Protein AF-A0AA39X8B6-F1 (afdb_monomer)

Mean predicted aligned error: 11.87 Å

Organism: NCBI:txid252184

Secondary structure (DSSP, 8-state):
-HHHHHHHHHHHHH-------TTT-EEEE-TTS-EEEE----TTEEEHHHHTSSS--------------------TTTGGGG--PPPHHHHHH---S-------SSS-EEEE-S--STTSEEEETTT-SEEEE---TT-EEEEGGGS----

Radius of gyration: 17.63 Å; Cα contacts (8 Å, |Δi|>4): 187; chains: 1; bounding box: 35×47×51 Å

Nearest PDB structures (foldseek):
  4wh1-assembly1_A  TM=8.317E-01  e=6.665E-01  Bifidobacterium longum subsp. longum JCM 1217
  4h05-assembly1_A  TM=7.038E-01  e=3.755E-01  Streptomyces rimosus

Solvent-accessible surface area (backbone atoms only — not comparable to full-atom values): 9921 Å² total; per-residue (Å²): 110,74,61,33,57,45,44,39,45,49,42,63,71,77,44,88,62,48,49,66,58,55,86,56,46,47,72,54,64,48,100,85,70,47,74,50,75,48,65,75,81,67,83,66,46,42,47,38,48,64,59,68,59,88,62,89,79,86,92,82,86,81,85,84,88,77,89,79,94,69,89,87,80,85,65,87,85,69,59,59,87,71,60,75,56,74,45,69,69,56,55,69,75,43,83,69,94,71,81,82,78,80,84,69,96,62,91,58,58,41,81,42,53,86,59,86,48,47,78,29,29,26,19,28,72,86,77,68,43,83,56,29,50,49,79,49,59,44,33,41,74,38,51,61,87,70,56,84,69,92,126

Foldseek 3Di:
DLQQLLVQVVCVVPHPAAAFDSVQWDWDADPVRDIDIDTDDPPQWDQLVVVPPDDDDDDDDDDDDDDDPDDPPDDQPDWRNLDADAAPVCCVVDVDPDDDRDHDPDPQWDKEQNDDDSRQFIARNPPRDGNHGHDSNNIGIDGPVPHPDPD

pLDDT: mean 72.57, std 20.09, range [31.23, 94.19]

Structure (mmCIF, N/CA/C/O backbone):
data_AF-A0AA39X8B6-F1
#
_entry.id   AF-A0AA39X8B6-F1
#
loop_
_atom_site.group_PDB
_atom_site.id
_atom_site.type_symbol
_atom_site.label_atom_id
_atom_site.label_alt_id
_atom_site.label_comp_id
_atom_site.label_asym_id
_atom_site.label_entity_id
_atom_site.label_seq_id
_atom_site.pdbx_PDB_ins_code
_atom_site.Cartn_x
_atom_site.Cartn_y
_atom_site.Cartn_z
_atom_site.occupancy
_atom_site.B_iso_or_equiv
_atom_site.auth_seq_id
_atom_site.auth_comp_id
_atom_site.auth_asym_id
_atom_site.auth_atom_id
_atom_site.pdbx_PDB_model_num
ATOM 1 N N . MET A 1 1 ? 5.817 8.658 -5.802 1.00 61.28 1 MET A N 1
ATOM 2 C CA . MET A 1 1 ? 4.691 9.402 -5.200 1.00 61.28 1 MET A CA 1
ATOM 3 C C . MET A 1 1 ? 3.388 9.236 -5.969 1.00 61.28 1 MET A C 1
ATOM 5 O O . MET A 1 1 ? 2.456 8.701 -5.396 1.00 61.28 1 MET A O 1
ATOM 9 N N . VAL A 1 2 ? 3.330 9.587 -7.264 1.00 74.38 2 VAL A N 1
ATOM 10 C CA . VAL A 1 2 ? 2.155 9.307 -8.128 1.00 74.38 2 VAL A CA 1
ATOM 11 C C . VAL A 1 2 ? 1.794 7.814 -8.140 1.00 74.38 2 VAL A C 1
ATOM 13 O O . VAL A 1 2 ? 0.624 7.453 -8.078 1.00 74.38 2 VAL A O 1
ATOM 16 N N . HIS A 1 3 ? 2.817 6.955 -8.129 1.00 82.94 3 HIS A N 1
ATOM 17 C CA . HIS A 1 3 ? 2.676 5.501 -8.052 1.00 82.94 3 HIS A CA 1
ATOM 18 C C . HIS A 1 3 ? 1.838 5.016 -6.864 1.00 82.94 3 HIS A C 1
ATOM 20 O O . HIS A 1 3 ? 0.851 4.325 -7.071 1.00 82.94 3 HIS A O 1
ATOM 26 N N . GLU A 1 4 ? 2.175 5.421 -5.636 1.00 86.31 4 GLU A N 1
ATOM 27 C CA . GLU A 1 4 ? 1.481 4.952 -4.427 1.00 86.31 4 GLU A CA 1
ATOM 28 C C . GLU A 1 4 ? -0.010 5.332 -4.446 1.00 86.31 4 GLU A C 1
ATOM 30 O O . GLU A 1 4 ? -0.875 4.507 -4.163 1.00 86.31 4 GLU A O 1
ATOM 35 N N . VAL A 1 5 ? -0.332 6.554 -4.888 1.00 86.38 5 VAL A N 1
ATOM 36 C CA . VAL A 1 5 ? -1.723 7.007 -5.060 1.00 86.38 5 VAL A CA 1
ATOM 37 C C . VAL A 1 5 ? -2.463 6.158 -6.100 1.00 86.38 5 VAL A C 1
ATOM 39 O O . VAL A 1 5 ? -3.618 5.779 -5.891 1.00 86.38 5 VAL A O 1
ATOM 42 N N . ASN A 1 6 ? -1.809 5.834 -7.217 1.00 87.69 6 ASN A N 1
ATOM 43 C CA . ASN A 1 6 ? -2.382 4.976 -8.252 1.00 87.69 6 ASN A CA 1
ATOM 44 C C . ASN A 1 6 ? -2.595 3.537 -7.758 1.00 87.69 6 ASN A C 1
ATOM 46 O O . ASN A 1 6 ? -3.610 2.930 -8.103 1.00 87.69 6 ASN A O 1
ATOM 50 N N . VAL A 1 7 ? -1.709 3.020 -6.903 1.00 90.00 7 VAL A N 1
ATOM 51 C CA . VAL A 1 7 ? -1.898 1.721 -6.249 1.00 90.00 7 VAL A CA 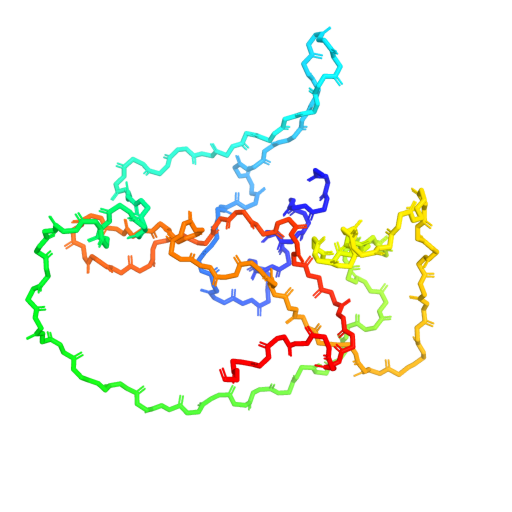1
ATOM 52 C C . VAL A 1 7 ? -3.125 1.742 -5.338 1.00 90.00 7 VAL A C 1
ATOM 54 O O . VAL A 1 7 ? -3.971 0.860 -5.466 1.00 90.00 7 VAL A O 1
ATOM 57 N N . TYR A 1 8 ? -3.293 2.755 -4.479 1.00 91.44 8 TYR A N 1
ATOM 58 C CA . TYR A 1 8 ? -4.484 2.848 -3.621 1.00 91.44 8 TYR A CA 1
ATOM 59 C C . TYR A 1 8 ? -5.785 2.863 -4.433 1.00 91.44 8 TYR A C 1
ATOM 61 O O . TYR A 1 8 ? -6.745 2.169 -4.091 1.00 91.44 8 TYR A O 1
ATOM 69 N N . ARG A 1 9 ? -5.812 3.598 -5.554 1.00 89.94 9 ARG A N 1
ATOM 70 C CA . ARG A 1 9 ? -6.954 3.609 -6.487 1.00 89.94 9 ARG A CA 1
ATOM 71 C C . ARG A 1 9 ? -7.224 2.235 -7.089 1.0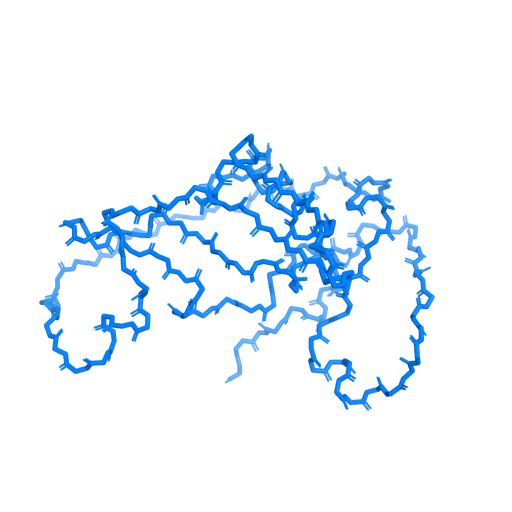0 89.94 9 ARG A C 1
ATOM 73 O O . ARG A 1 9 ? -8.383 1.854 -7.223 1.00 89.94 9 ARG A O 1
ATOM 80 N N . LEU A 1 10 ? -6.172 1.514 -7.469 1.00 90.31 10 LEU A N 1
ATOM 81 C CA . LEU A 1 10 ? -6.279 0.182 -8.054 1.00 90.31 10 LEU A CA 1
ATOM 82 C C . LEU A 1 10 ? -6.821 -0.826 -7.033 1.00 90.31 10 LEU A C 1
AT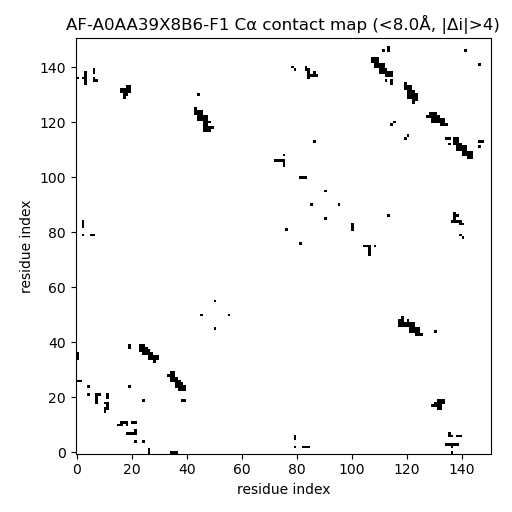OM 84 O O . LEU A 1 10 ? -7.794 -1.514 -7.335 1.00 90.31 10 LEU A O 1
ATOM 88 N N . LEU A 1 11 ? -6.257 -0.849 -5.823 1.00 90.88 11 LEU A N 1
ATOM 89 C CA . LEU A 1 11 ? -6.694 -1.724 -4.732 1.00 90.88 11 LEU A CA 1
ATOM 90 C C . LEU A 1 11 ? -8.156 -1.465 -4.363 1.00 90.88 11 LEU A C 1
ATOM 92 O O . LEU A 1 11 ? -8.950 -2.398 -4.349 1.00 90.88 11 LEU A O 1
ATOM 96 N N . THR A 1 12 ? -8.546 -0.199 -4.194 1.00 91.19 12 THR A N 1
ATOM 97 C CA . THR A 1 12 ? -9.941 0.168 -3.879 1.00 91.19 12 THR A CA 1
ATOM 98 C C . THR A 1 12 ? -10.920 -0.239 -4.983 1.00 91.19 12 THR A C 1
ATOM 100 O O . THR A 1 12 ? -12.096 -0.476 -4.728 1.00 91.19 12 THR A O 1
ATOM 103 N N . LYS A 1 13 ? -10.465 -0.273 -6.241 1.00 90.44 13 LYS A N 1
ATOM 104 C CA . LYS A 1 13 ? -11.324 -0.570 -7.392 1.00 90.44 13 LYS A CA 1
ATOM 105 C C . LYS A 1 13 ? -11.549 -2.067 -7.605 1.00 90.44 13 LYS A C 1
ATOM 107 O O . LYS A 1 13 ? -12.612 -2.433 -8.099 1.00 90.44 13 LYS A O 1
ATOM 112 N N . TYR A 1 14 ? -10.549 -2.897 -7.321 1.00 90.12 14 TYR A N 1
ATOM 113 C CA . TYR A 1 14 ? -10.549 -4.310 -7.715 1.00 90.12 14 TYR A CA 1
ATOM 114 C C . TYR A 1 14 ? -10.459 -5.289 -6.543 1.00 90.12 14 TYR A C 1
ATOM 116 O O . TYR A 1 14 ? -10.494 -6.493 -6.772 1.00 90.12 14 TYR A O 1
ATOM 124 N N . THR A 1 15 ? -10.329 -4.802 -5.309 1.00 90.88 15 THR A N 1
ATOM 125 C CA . THR A 1 15 ? -10.184 -5.642 -4.115 1.00 90.88 15 THR A CA 1
ATOM 126 C C . THR A 1 15 ? -10.969 -5.063 -2.946 1.00 90.88 15 THR A C 1
ATOM 128 O O . THR A 1 15 ? -11.212 -3.860 -2.897 1.00 90.88 15 THR A O 1
ATOM 131 N N . ASP A 1 16 ? -11.258 -5.905 -1.957 1.00 90.69 16 ASP A N 1
ATOM 132 C CA . ASP A 1 16 ? -11.788 -5.476 -0.658 1.00 90.69 16 ASP A CA 1
ATOM 133 C C . ASP A 1 16 ? -10.674 -5.231 0.377 1.00 90.69 16 ASP A C 1
ATOM 135 O O . ASP A 1 16 ? -10.933 -5.145 1.579 1.00 90.69 16 ASP A O 1
ATOM 139 N N . ILE A 1 17 ? -9.410 -5.143 -0.065 1.00 91.81 17 ILE A N 1
ATOM 140 C CA . ILE A 1 17 ? -8.285 -4.863 0.829 1.00 91.81 17 ILE A CA 1
ATOM 141 C C . ILE A 1 17 ? -8.488 -3.460 1.408 1.00 91.81 17 ILE A C 1
ATOM 143 O O . ILE A 1 17 ? -8.558 -2.489 0.648 1.00 91.81 17 ILE A O 1
ATOM 147 N N . PRO A 1 18 ? -8.554 -3.317 2.742 1.00 92.56 18 PRO A N 1
ATOM 148 C CA . PRO A 1 18 ? -8.793 -2.022 3.342 1.00 92.56 18 PRO A CA 1
ATOM 149 C C . PRO A 1 18 ? -7.561 -1.139 3.138 1.00 92.56 18 PRO A C 1
ATOM 151 O O . PRO A 1 18 ? -6.483 -1.437 3.643 1.00 92.56 18 PRO A O 1
ATOM 154 N N . VAL A 1 19 ? -7.716 -0.042 2.407 1.00 93.88 19 VAL A N 1
ATOM 155 C CA . VAL A 1 19 ? -6.677 0.963 2.140 1.00 93.88 19 VAL A CA 1
ATOM 156 C C . VAL A 1 19 ? -7.232 2.363 2.434 1.00 93.88 19 VAL A C 1
ATOM 158 O O . VAL A 1 19 ? -8.450 2.508 2.565 1.00 93.88 19 VAL A O 1
ATOM 161 N N . PRO A 1 20 ? -6.397 3.410 2.573 1.00 92.62 20 PRO A N 1
ATOM 162 C CA . PRO A 1 20 ? -6.905 4.76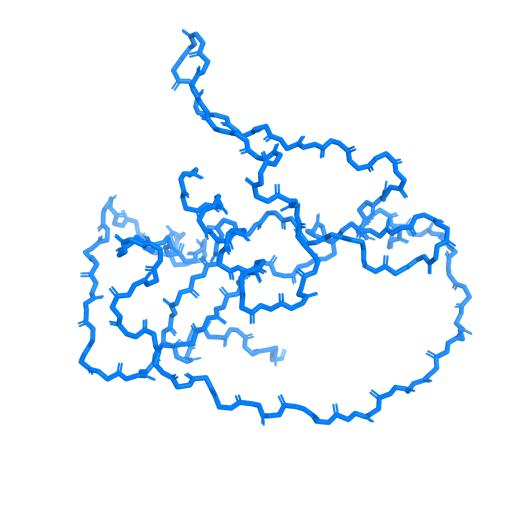7 2.720 1.00 92.62 20 PRO A CA 1
ATOM 163 C C . PRO A 1 20 ? -7.769 5.151 1.513 1.00 92.62 20 PRO A C 1
ATOM 165 O O . PRO A 1 20 ? -7.418 4.821 0.379 1.00 92.62 20 PRO A O 1
ATOM 168 N N . ASP A 1 21 ? -8.877 5.861 1.754 1.00 88.81 21 ASP A N 1
ATOM 169 C CA . ASP A 1 21 ? -9.785 6.284 0.683 1.00 88.81 21 ASP A CA 1
ATOM 170 C C . ASP A 1 21 ? -9.016 7.131 -0.346 1.00 88.81 21 ASP A C 1
ATOM 172 O O . ASP A 1 21 ? -8.546 8.219 -0.007 1.00 88.81 21 ASP A O 1
ATOM 176 N N . PRO A 1 22 ? -8.914 6.706 -1.618 1.00 83.88 22 PRO A N 1
ATOM 177 C CA . PRO A 1 22 ? -8.199 7.459 -2.641 1.00 83.88 22 PRO A CA 1
ATOM 178 C C . PRO A 1 22 ? -8.694 8.896 -2.842 1.00 83.88 22 PRO A C 1
ATOM 180 O O . PRO A 1 22 ? -7.966 9.707 -3.413 1.00 83.88 22 PRO A O 1
ATOM 183 N N . LYS A 1 23 ? -9.922 9.222 -2.413 1.00 83.94 23 LYS A N 1
ATOM 184 C CA . LYS A 1 23 ? -10.475 10.584 -2.447 1.00 83.94 23 LYS A CA 1
ATOM 185 C C . LYS A 1 23 ? -9.929 11.482 -1.337 1.00 83.94 23 LYS A C 1
ATOM 187 O O . LYS A 1 23 ? -9.919 12.697 -1.515 1.00 83.94 23 LYS A O 1
ATOM 192 N N . SER A 1 24 ? -9.491 10.912 -0.213 1.00 85.62 24 SER A N 1
ATOM 193 C CA . SER A 1 24 ? -8.874 11.653 0.894 1.00 85.62 24 SER A CA 1
ATOM 194 C C . SER A 1 24 ? -7.352 11.769 0.757 1.00 85.62 24 SER A C 1
ATOM 196 O O . SER A 1 24 ? -6.713 12.468 1.546 1.00 85.62 24 SER A O 1
ATOM 198 N N . ILE A 1 25 ? -6.772 11.132 -0.268 1.00 87.81 25 ILE A N 1
ATOM 199 C CA . ILE A 1 25 ? -5.346 11.199 -0.580 1.00 87.81 25 ILE A CA 1
ATOM 200 C C . ILE A 1 25 ? -5.064 12.359 -1.536 1.00 87.81 25 ILE A C 1
ATOM 202 O O . ILE A 1 25 ? -5.619 12.435 -2.633 1.00 87.81 25 ILE A O 1
ATOM 206 N N . SER A 1 26 ? -4.132 13.231 -1.157 1.00 86.19 26 SER A N 1
ATOM 207 C CA . SER A 1 26 ? -3.554 14.232 -2.056 1.00 86.19 26 SER A CA 1
ATOM 208 C C . SER A 1 26 ? -2.032 14.137 -2.080 1.00 86.19 26 SER A C 1
ATOM 210 O O . SER A 1 26 ? -1.412 13.623 -1.151 1.00 86.19 26 SER A O 1
ATOM 212 N N . SER A 1 27 ? -1.413 14.620 -3.153 1.00 86.06 27 SER A N 1
ATOM 213 C CA . SER A 1 27 ? 0.043 14.682 -3.290 1.00 86.06 27 SER A CA 1
ATOM 214 C C . SER A 1 27 ? 0.455 16.015 -3.893 1.00 86.06 27 SER A C 1
ATOM 216 O O . SER A 1 27 ? -0.220 16.481 -4.810 1.00 86.06 27 SER A O 1
ATOM 218 N N . ASP A 1 28 ? 1.549 16.597 -3.415 1.00 88.88 28 ASP A N 1
ATOM 219 C CA . ASP A 1 28 ? 2.073 17.876 -3.910 1.00 88.88 28 ASP A CA 1
ATOM 220 C C . ASP A 1 28 ? 3.564 18.029 -3.539 1.00 88.88 28 ASP A C 1
ATOM 22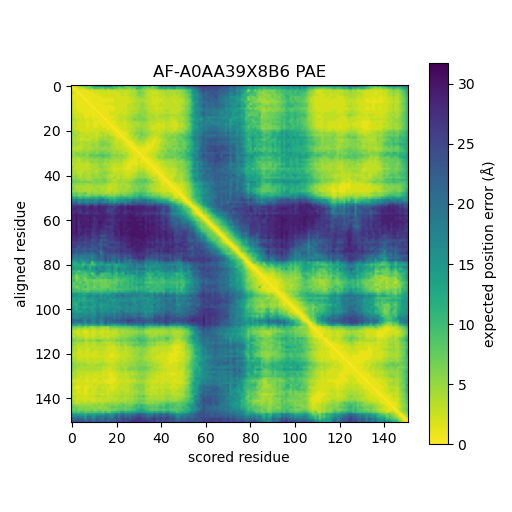2 O O . ASP A 1 28 ? 4.179 17.097 -3.014 1.00 88.88 28 ASP A O 1
ATOM 226 N N . PHE A 1 29 ? 4.149 19.196 -3.805 1.00 90.75 29 PHE A N 1
ATOM 227 C CA . PHE A 1 29 ? 5.507 19.577 -3.426 1.00 90.75 29 PHE A CA 1
ATOM 228 C C . PHE A 1 29 ? 5.487 20.704 -2.390 1.00 90.75 29 PHE A C 1
ATOM 230 O O . PHE A 1 29 ? 4.652 21.605 -2.436 1.00 90.75 29 PHE A O 1
ATOM 237 N N . ASP A 1 30 ? 6.397 20.656 -1.421 1.00 91.00 30 ASP A N 1
ATOM 238 C CA . ASP A 1 30 ? 6.573 21.752 -0.472 1.00 91.00 30 ASP A CA 1
ATOM 239 C C . ASP A 1 30 ? 7.419 22.897 -1.062 1.00 91.00 30 ASP A C 1
ATOM 241 O O . ASP A 1 30 ? 7.955 22.811 -2.168 1.00 91.00 30 ASP A O 1
ATOM 245 N N . ALA A 1 31 ? 7.579 23.984 -0.300 1.00 93.88 31 ALA A N 1
ATOM 246 C CA . ALA A 1 31 ? 8.379 25.140 -0.715 1.00 93.88 31 ALA A CA 1
ATOM 247 C C . ALA A 1 31 ? 9.869 24.816 -0.969 1.00 93.88 31 ALA A C 1
ATOM 249 O O . ALA A 1 31 ? 10.564 25.608 -1.598 1.00 93.88 31 ALA A O 1
ATOM 250 N N . ALA A 1 32 ? 10.363 23.671 -0.488 1.00 94.19 32 ALA A N 1
ATOM 251 C CA . ALA A 1 32 ? 11.721 23.188 -0.720 1.00 94.19 32 ALA A CA 1
ATOM 252 C C . ALA A 1 32 ? 11.808 22.212 -1.912 1.00 94.19 32 ALA A C 1
ATOM 254 O O . ALA A 1 32 ? 12.866 21.627 -2.143 1.00 94.19 32 ALA A 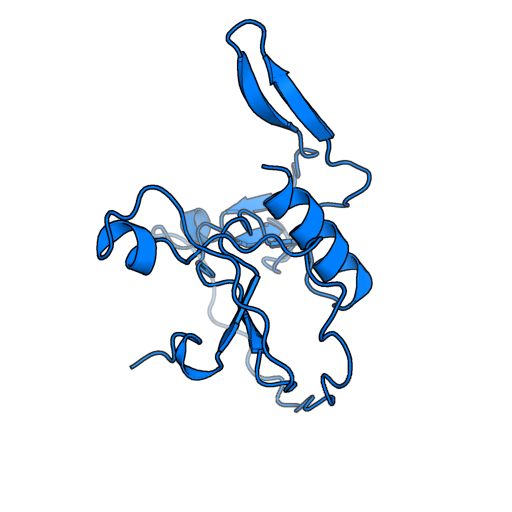O 1
ATOM 255 N N . GLY A 1 33 ? 10.715 22.009 -2.656 1.00 90.69 33 GLY A N 1
ATOM 256 C CA . GLY A 1 33 ? 10.653 21.072 -3.777 1.00 90.69 33 GLY A CA 1
ATOM 257 C C . GLY A 1 33 ? 10.605 19.602 -3.354 1.00 90.69 33 GLY A C 1
ATOM 258 O O . GLY A 1 33 ? 10.847 18.722 -4.180 1.00 90.69 33 GLY A O 1
ATOM 259 N N . ARG A 1 34 ? 10.306 19.301 -2.084 1.00 87.06 34 ARG A N 1
ATOM 260 C CA . ARG A 1 34 ? 10.146 17.921 -1.610 1.00 87.06 34 ARG A CA 1
ATOM 261 C C . ARG A 1 34 ? 8.717 17.475 -1.844 1.00 87.06 34 ARG 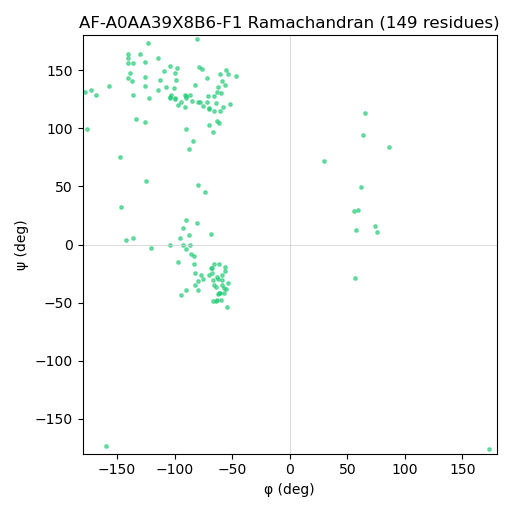A C 1
ATOM 263 O O . ARG A 1 34 ? 7.772 18.144 -1.435 1.00 87.06 34 ARG A O 1
ATOM 270 N N . ALA A 1 35 ? 8.573 16.325 -2.478 1.00 85.62 35 ALA A N 1
ATOM 271 C CA . ALA A 1 35 ? 7.273 15.736 -2.714 1.00 85.62 35 ALA A CA 1
ATOM 272 C C . ALA A 1 35 ? 6.691 15.196 -1.383 1.00 85.62 35 ALA A C 1
ATOM 274 O O . ALA A 1 35 ? 7.435 14.676 -0.545 1.00 85.62 35 ALA A O 1
ATOM 275 N N . TYR A 1 36 ? 5.377 15.304 -1.181 1.00 87.19 36 TYR A N 1
ATOM 276 C CA . TYR A 1 36 ? 4.663 14.712 -0.046 1.00 87.19 36 TYR A CA 1
ATOM 277 C C . TYR A 1 36 ? 3.303 14.126 -0.450 1.00 87.19 36 TYR A C 1
ATOM 279 O O . TYR A 1 36 ? 2.688 14.552 -1.427 1.00 87.19 36 TYR A O 1
ATOM 287 N N . ILE A 1 37 ? 2.814 13.169 0.346 1.00 87.31 37 ILE A N 1
ATOM 288 C CA . ILE A 1 37 ? 1.440 12.654 0.286 1.00 87.31 37 ILE A CA 1
ATOM 289 C C . ILE A 1 37 ? 0.737 13.034 1.586 1.00 87.31 37 ILE A C 1
ATOM 291 O O . ILE A 1 37 ? 1.284 12.859 2.677 1.00 87.31 37 ILE A O 1
ATOM 295 N N . ARG A 1 38 ? -0.479 13.561 1.476 1.00 89.38 38 ARG A N 1
ATOM 296 C CA . ARG A 1 38 ? -1.384 13.775 2.599 1.00 89.38 38 ARG A CA 1
ATOM 297 C C . ARG A 1 38 ? -2.449 12.692 2.561 1.00 89.38 38 ARG A C 1
ATOM 299 O O . ARG A 1 38 ? -3.109 12.511 1.546 1.00 89.38 38 ARG A O 1
ATOM 306 N N . ILE A 1 39 ? -2.605 12.003 3.681 1.00 89.25 39 ILE A N 1
ATOM 307 C CA . ILE A 1 39 ? -3.621 10.975 3.894 1.00 89.25 39 ILE A CA 1
ATOM 308 C C . ILE A 1 39 ? -4.391 11.365 5.153 1.00 89.25 39 ILE A C 1
ATOM 310 O O . ILE A 1 39 ? -3.810 11.930 6.087 1.00 89.25 39 ILE A O 1
ATOM 314 N N . GLU A 1 40 ? -5.694 11.095 5.175 1.00 88.81 40 GLU A N 1
ATOM 315 C CA . GLU A 1 40 ? -6.499 11.265 6.380 1.00 88.81 40 GLU A CA 1
ATOM 316 C C . GLU A 1 40 ? -5.924 10.449 7.543 1.00 88.81 40 GLU A C 1
ATOM 318 O O . GLU A 1 40 ? -5.505 9.300 7.395 1.00 88.81 40 GLU A O 1
ATOM 323 N N . ARG A 1 41 ? -5.893 11.058 8.727 1.00 85.62 41 ARG A N 1
ATOM 324 C CA . ARG A 1 41 ? -5.374 10.410 9.925 1.00 85.62 41 ARG A CA 1
ATOM 325 C C . ARG A 1 41 ? -6.401 9.430 10.492 1.00 85.62 41 ARG A C 1
ATOM 327 O O . ARG A 1 41 ? -7.486 9.830 10.899 1.00 85.62 41 ARG A O 1
ATOM 334 N N . MET A 1 42 ? -6.016 8.163 10.633 1.00 87.12 42 MET A N 1
ATOM 335 C CA . MET A 1 42 ? -6.870 7.124 11.220 1.00 87.12 42 MET A CA 1
ATOM 336 C C . MET A 1 42 ? -6.734 7.056 12.755 1.00 87.12 42 MET A C 1
ATOM 338 O O . MET A 1 42 ? -5.996 6.228 13.292 1.00 87.12 42 MET A O 1
ATOM 342 N N . GLU A 1 43 ? -7.447 7.925 13.479 1.00 85.06 43 GLU A N 1
ATOM 343 C CA . GLU A 1 43 ? -7.307 8.113 14.942 1.00 85.06 43 GLU A CA 1
ATOM 344 C C . GLU A 1 43 ? -7.554 6.855 15.796 1.00 85.06 43 GLU A C 1
ATOM 346 O O . GLU A 1 43 ? -6.973 6.688 16.872 1.00 85.06 43 GLU A O 1
ATOM 351 N N . THR A 1 44 ? -8.416 5.946 15.340 1.00 87.25 44 THR A N 1
ATOM 352 C CA . THR A 1 44 ? -8.790 4.731 16.084 1.00 87.25 44 THR A CA 1
ATOM 353 C C . THR A 1 44 ? -7.855 3.553 15.825 1.00 87.25 44 THR A C 1
ATOM 355 O O . THR A 1 44 ? -8.130 2.439 16.279 1.00 87.25 44 THR A O 1
ATOM 358 N N . THR A 1 45 ? -6.740 3.782 15.126 1.00 89.56 45 THR A N 1
ATOM 359 C CA . THR A 1 45 ? -5.835 2.720 14.688 1.00 89.56 45 THR A CA 1
ATOM 360 C C . THR A 1 45 ? -4.459 2.779 15.346 1.00 89.56 45 THR A C 1
ATOM 362 O O . THR A 1 45 ? -4.044 3.795 15.906 1.00 89.56 45 THR A O 1
ATOM 365 N N . VAL A 1 46 ? -3.747 1.656 15.311 1.00 89.69 46 VAL A N 1
ATOM 366 C CA . VAL A 1 46 ? -2.354 1.520 15.751 1.00 89.69 46 VAL A CA 1
ATOM 367 C C . VAL A 1 46 ? -1.603 0.631 14.764 1.00 89.69 46 VAL A C 1
ATOM 369 O O . VAL A 1 46 ? -2.190 -0.290 14.207 1.00 89.69 46 VAL A O 1
ATOM 372 N N . ARG A 1 47 ? -0.305 0.866 14.537 1.00 87.12 47 ARG A N 1
ATOM 373 C CA . ARG A 1 47 ? 0.499 -0.049 13.707 1.00 87.12 47 ARG A CA 1
ATOM 374 C C . ARG A 1 47 ? 0.548 -1.436 14.344 1.00 87.12 47 ARG A C 1
ATOM 376 O O . ARG A 1 47 ? 0.830 -1.539 15.539 1.00 87.12 47 ARG A O 1
ATOM 383 N N . ALA A 1 48 ? 0.368 -2.491 13.553 1.00 85.56 48 ALA A N 1
ATOM 384 C CA . ALA A 1 48 ? 0.455 -3.864 14.043 1.00 85.56 48 ALA A CA 1
ATOM 385 C C . ALA A 1 48 ? 1.840 -4.148 14.649 1.00 85.56 48 ALA A C 1
ATOM 387 O O . ALA A 1 48 ? 1.944 -4.784 15.694 1.00 85.56 48 ALA A O 1
ATOM 388 N N . SER A 1 49 ? 2.907 -3.563 14.096 1.00 80.81 49 SER A N 1
ATOM 389 C CA . SER A 1 49 ? 4.259 -3.649 14.668 1.00 80.81 49 SER A CA 1
ATOM 390 C C . SER A 1 49 ? 4.380 -3.098 16.096 1.00 80.81 49 SER A C 1
ATOM 392 O O . SER A 1 49 ? 5.251 -3.537 16.847 1.00 80.81 49 SER A O 1
ATOM 394 N N . ALA A 1 50 ? 3.517 -2.161 16.502 1.00 75.12 50 ALA A N 1
ATOM 395 C CA . ALA A 1 50 ? 3.467 -1.672 17.878 1.00 75.12 50 ALA A CA 1
ATOM 396 C C . ALA A 1 50 ? 2.713 -2.639 18.806 1.00 75.12 50 ALA A C 1
ATOM 398 O O . ALA A 1 50 ? 3.091 -2.759 19.968 1.00 75.12 50 ALA A O 1
ATOM 399 N N . ALA A 1 51 ? 1.719 -3.372 18.295 1.00 64.12 51 ALA A N 1
ATOM 400 C CA . ALA A 1 51 ? 1.028 -4.430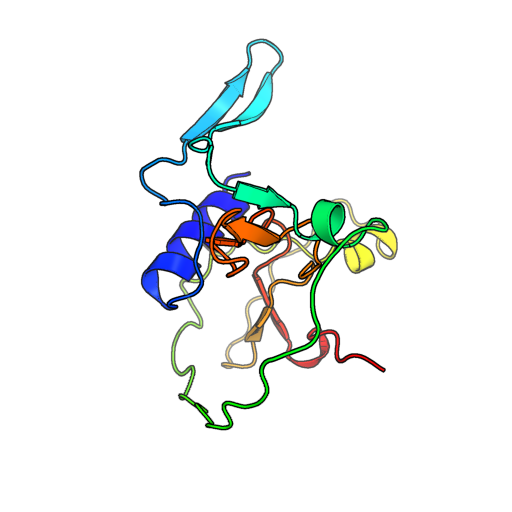 19.038 1.00 64.12 51 ALA A CA 1
ATOM 401 C C . ALA A 1 51 ? 1.920 -5.670 19.270 1.00 64.12 51 ALA A C 1
ATOM 403 O O . ALA A 1 51 ? 1.754 -6.383 20.254 1.00 64.12 51 ALA A O 1
ATOM 404 N N . LEU A 1 52 ? 2.913 -5.904 18.404 1.00 56.62 52 LEU A N 1
ATOM 405 C CA . LEU A 1 52 ? 3.843 -7.037 18.516 1.00 56.62 52 LEU A CA 1
ATOM 406 C C . LEU A 1 52 ? 5.022 -6.794 19.480 1.00 56.62 52 LEU A C 1
ATOM 408 O O . LEU A 1 52 ? 5.750 -7.727 19.826 1.00 56.62 52 LEU A O 1
ATOM 412 N N . LYS A 1 53 ? 5.229 -5.560 19.961 1.00 47.81 53 LYS A N 1
ATOM 413 C CA . LYS A 1 53 ? 6.281 -5.245 20.941 1.00 47.81 53 LYS A CA 1
ATOM 414 C C . LYS A 1 53 ? 5.784 -5.529 22.363 1.00 47.81 53 LYS A C 1
ATOM 416 O O . LYS A 1 53 ? 5.248 -4.644 23.012 1.00 47.81 53 LYS A O 1
ATOM 421 N N . ARG A 1 54 ? 5.979 -6.776 22.828 1.00 41.12 54 ARG A N 1
ATOM 422 C CA . ARG A 1 54 ? 5.802 -7.271 24.219 1.00 41.12 54 ARG A CA 1
ATOM 423 C C . ARG A 1 54 ? 4.726 -6.526 25.034 1.00 41.12 54 ARG A C 1
ATOM 425 O O . ARG A 1 54 ? 5.068 -5.812 25.969 1.00 41.12 54 ARG A O 1
ATOM 432 N N . CYS A 1 55 ? 3.449 -6.741 24.707 1.00 35.44 55 CYS A N 1
ATOM 433 C CA . CYS A 1 55 ? 2.369 -6.922 25.687 1.00 35.44 55 CYS A CA 1
ATOM 434 C C . CYS A 1 55 ? 1.016 -7.213 25.010 1.00 35.44 55 CYS A C 1
ATOM 436 O O . CYS A 1 55 ? 0.575 -6.456 24.156 1.00 35.44 55 CYS A O 1
ATOM 438 N N . TRP A 1 56 ? 0.357 -8.267 25.510 1.00 36.03 56 TRP A N 1
ATOM 439 C CA . TRP A 1 56 ? -1.085 -8.557 25.462 1.00 36.03 56 TRP A CA 1
ATOM 440 C C . TRP A 1 56 ? -1.765 -8.791 24.099 1.00 36.03 56 TRP A C 1
ATOM 442 O O . TRP A 1 56 ? -2.344 -7.888 23.507 1.00 36.03 56 TRP A O 1
ATOM 452 N N . MET A 1 57 ? -1.869 -10.069 23.718 1.00 32.97 57 MET A N 1
ATOM 453 C CA . MET A 1 57 ? -3.080 -10.600 23.079 1.00 32.97 57 MET A CA 1
ATOM 454 C C . MET A 1 57 ? -3.421 -11.966 23.698 1.00 32.97 57 MET A C 1
ATOM 456 O O . MET A 1 57 ? -2.534 -12.822 23.767 1.00 32.97 57 MET A O 1
ATOM 460 N N . PRO A 1 58 ? -4.663 -12.197 24.160 1.00 35.69 58 PRO A N 1
ATOM 461 C CA . PRO A 1 58 ? -5.152 -13.539 24.440 1.00 35.69 58 PRO A CA 1
ATOM 462 C C . PRO A 1 58 ? -5.183 -14.354 23.144 1.00 35.69 58 PRO A C 1
ATOM 464 O O . PRO A 1 58 ? -5.694 -13.904 22.120 1.00 35.69 58 PRO A O 1
ATOM 467 N N . LEU A 1 59 ? -4.621 -15.558 23.201 1.00 44.88 59 LEU A N 1
ATOM 468 C CA . LEU A 1 59 ? -4.807 -16.587 22.188 1.00 44.88 59 LEU A CA 1
ATOM 469 C C . LEU A 1 59 ? -6.243 -17.091 22.298 1.00 44.88 59 LEU A C 1
ATOM 471 O O . LEU A 1 59 ? -6.506 -17.855 23.212 1.00 44.88 59 LEU A O 1
ATOM 475 N N . GLU A 1 60 ? -7.139 -16.665 21.404 1.00 40.16 60 GLU A N 1
ATOM 476 C CA . GLU A 1 60 ? -8.322 -17.439 20.990 1.00 40.16 60 GLU A CA 1
ATOM 477 C C . GLU A 1 60 ? -9.101 -16.716 19.873 1.00 40.16 60 GLU A C 1
ATOM 479 O O . GLU A 1 60 ? -9.860 -15.786 20.115 1.00 40.16 60 GLU A O 1
ATOM 484 N N . HIS A 1 61 ? -8.886 -17.129 18.620 1.00 35.53 61 HIS A N 1
ATOM 485 C CA . HIS A 1 61 ? -9.922 -17.750 17.787 1.00 35.53 61 HIS A CA 1
ATOM 486 C C . HIS A 1 61 ? -9.315 -18.278 16.480 1.00 35.53 61 HIS A C 1
ATOM 488 O O . HIS A 1 61 ? -8.510 -17.636 15.810 1.00 35.53 61 HIS A O 1
ATOM 494 N N . ARG A 1 62 ? -9.696 -19.518 16.177 1.00 33.44 62 ARG A N 1
ATOM 495 C CA . ARG A 1 62 ? -9.255 -20.366 15.073 1.00 33.44 62 ARG A CA 1
ATOM 496 C C . ARG A 1 62 ? -10.271 -20.285 13.925 1.00 33.44 62 ARG A C 1
ATOM 498 O O . ARG A 1 62 ? -11.463 -20.147 14.180 1.00 33.44 62 ARG A O 1
ATOM 505 N N . SER A 1 63 ? -9.753 -20.498 12.712 1.00 38.97 63 SER A N 1
ATOM 506 C CA . SER A 1 63 ? -10.404 -20.969 11.474 1.00 38.97 63 SER A CA 1
ATOM 507 C C . SER A 1 63 ? -11.469 -20.100 10.790 1.00 38.97 63 SER A C 1
ATOM 509 O O . SER A 1 63 ? -12.622 -20.076 11.206 1.00 38.97 63 SER A O 1
ATOM 511 N N . SER A 1 64 ? -11.127 -19.618 9.591 1.00 33.81 64 SER A N 1
ATOM 512 C CA . SER A 1 64 ? -11.978 -19.827 8.415 1.00 33.81 64 SER A CA 1
ATOM 513 C C . SER A 1 64 ? -11.116 -20.282 7.236 1.00 33.81 64 SER A C 1
ATOM 515 O O . SER A 1 64 ? -10.329 -19.518 6.683 1.00 33.81 64 SER A O 1
ATOM 517 N N . SER A 1 65 ? -11.253 -21.557 6.893 1.00 40.28 65 SER A N 1
ATOM 518 C CA . SER A 1 65 ? -10.985 -22.088 5.564 1.00 40.28 65 SER A CA 1
ATOM 519 C C . SER A 1 65 ? -12.097 -21.620 4.631 1.00 40.28 65 SER A C 1
ATOM 521 O O . SER A 1 65 ? -13.248 -21.942 4.911 1.00 40.28 65 SER A O 1
ATOM 523 N N . THR A 1 66 ? -11.763 -20.930 3.547 1.00 34.50 66 THR A N 1
ATOM 524 C CA . THR A 1 66 ? -12.421 -21.114 2.246 1.00 34.50 66 THR A CA 1
ATOM 525 C C . THR A 1 66 ? -11.622 -20.393 1.177 1.00 34.50 66 THR A C 1
ATOM 527 O O . THR A 1 66 ? -11.305 -19.212 1.314 1.00 34.50 66 THR A O 1
ATOM 530 N N . ASP A 1 67 ? -11.335 -21.160 0.137 1.00 37.31 67 ASP A N 1
ATOM 531 C CA . ASP A 1 67 ? -10.796 -20.773 -1.152 1.00 37.31 67 ASP A CA 1
ATOM 532 C C . ASP A 1 67 ? -11.513 -19.565 -1.763 1.00 37.31 67 ASP A C 1
ATOM 534 O O . ASP A 1 67 ? -12.738 -19.434 -1.680 1.00 37.31 67 ASP A O 1
ATOM 538 N N . ALA A 1 68 ? -10.740 -18.742 -2.464 1.00 31.23 68 ALA A N 1
ATOM 539 C CA . ALA A 1 68 ? -11.235 -17.934 -3.567 1.00 31.23 68 ALA A CA 1
ATOM 540 C C . ALA A 1 68 ? -10.115 -17.782 -4.605 1.00 31.23 68 ALA A C 1
ATOM 542 O O . ALA A 1 68 ? -9.490 -16.729 -4.720 1.00 31.23 68 ALA A O 1
ATOM 543 N N . ASP A 1 69 ? -9.879 -18.854 -5.363 1.00 33.72 69 ASP A N 1
ATOM 544 C CA . ASP A 1 69 ? -9.324 -18.751 -6.712 1.00 33.72 69 ASP A CA 1
ATOM 545 C C . ASP A 1 69 ? -10.375 -18.061 -7.595 1.00 33.72 69 ASP A C 1
ATOM 547 O O . ASP A 1 69 ? -11.336 -18.674 -8.065 1.00 33.72 69 ASP A O 1
ATOM 551 N N . GLY A 1 70 ? -10.231 -16.749 -7.767 1.00 32.75 70 GLY A N 1
ATOM 552 C CA . GLY A 1 70 ? -10.924 -15.984 -8.800 1.00 32.75 70 GLY A CA 1
ATOM 553 C C . GLY A 1 70 ? -9.969 -15.731 -9.972 1.00 32.75 70 GLY A C 1
ATOM 554 O O . GLY A 1 70 ? -8.828 -15.345 -9.726 1.00 32.75 70 GLY A O 1
ATOM 555 N N . PRO A 1 71 ? -10.381 -15.924 -11.238 1.00 33.28 71 PRO A N 1
ATOM 556 C CA . PRO A 1 71 ? -9.501 -15.700 -12.380 1.00 33.28 71 PRO A CA 1
ATOM 557 C C . PRO A 1 71 ? -9.212 -14.204 -12.565 1.00 33.28 71 PRO A C 1
ATOM 559 O O . PRO A 1 71 ? -10.110 -13.404 -12.842 1.00 33.28 71 PRO A O 1
ATOM 562 N N . CYS A 1 72 ? -7.938 -13.840 -12.435 1.00 35.91 72 CYS A N 1
ATOM 563 C CA . CYS A 1 72 ? -7.385 -12.507 -12.674 1.00 35.91 72 CYS A CA 1
ATOM 564 C C . CYS A 1 72 ? -7.178 -12.243 -14.179 1.00 35.91 72 CYS A C 1
ATOM 566 O O . CYS A 1 72 ? -6.092 -11.847 -14.586 1.00 35.91 72 CYS A O 1
ATOM 568 N N . ASP A 1 73 ? -8.189 -12.465 -15.022 1.00 33.69 73 ASP A N 1
ATOM 569 C CA . ASP A 1 73 ? -8.034 -12.305 -16.473 1.00 33.69 73 ASP A CA 1
ATOM 570 C C . ASP A 1 73 ? -8.395 -10.889 -16.946 1.00 33.69 73 ASP A C 1
ATOM 572 O O . ASP A 1 73 ? -9.509 -10.395 -16.737 1.00 33.69 73 ASP A O 1
ATOM 576 N N . ARG A 1 74 ? -7.458 -10.300 -17.702 1.00 37.91 74 ARG A N 1
ATOM 577 C CA . ARG A 1 74 ? -7.456 -8.989 -18.388 1.00 37.91 74 ARG A CA 1
ATOM 578 C C . ARG A 1 74 ? -7.011 -7.793 -17.559 1.00 37.91 74 ARG A C 1
ATOM 580 O O . ARG A 1 74 ? -7.842 -6.958 -17.210 1.00 37.91 74 ARG A O 1
ATOM 587 N N . PHE A 1 75 ? -5.704 -7.549 -17.443 1.00 41.19 75 PHE A N 1
ATOM 588 C CA . PHE A 1 75 ? -5.245 -6.160 -17.254 1.00 41.19 75 PHE A CA 1
ATOM 589 C C . PHE A 1 75 ? -3.886 -5.809 -17.890 1.00 41.19 75 PHE A C 1
ATOM 591 O O . PHE A 1 75 ? -3.206 -4.895 -17.437 1.00 41.19 75 PHE A O 1
ATOM 598 N N . GLY A 1 76 ? -3.529 -6.422 -19.023 1.00 35.97 76 GLY A N 1
ATOM 599 C CA . GLY A 1 76 ? -2.241 -6.207 -19.706 1.00 35.97 76 GLY A CA 1
ATOM 600 C C . GLY A 1 76 ? -1.958 -4.838 -20.362 1.00 35.97 76 GLY A C 1
ATOM 601 O O . GLY A 1 76 ? -0.975 -4.721 -21.081 1.00 35.97 76 GLY A O 1
ATOM 602 N N . ARG A 1 77 ? -2.763 -3.771 -20.187 1.00 36.59 77 ARG A N 1
ATOM 603 C CA . ARG A 1 77 ? -2.454 -2.445 -20.809 1.00 36.59 77 ARG A CA 1
ATOM 604 C C . ARG A 1 77 ? -2.761 -1.196 -19.977 1.00 36.59 77 ARG A C 1
ATOM 606 O O . ARG A 1 77 ? -2.644 -0.090 -20.496 1.00 36.59 77 ARG A O 1
ATOM 613 N N . ARG A 1 78 ? -3.212 -1.323 -18.723 1.00 41.59 78 ARG A N 1
ATOM 614 C CA . ARG A 1 78 ? -3.732 -0.167 -17.950 1.00 41.59 78 ARG A CA 1
ATOM 615 C C . ARG A 1 78 ? -3.259 -0.086 -16.499 1.00 41.59 78 ARG A C 1
ATOM 617 O O . ARG A 1 78 ? -3.744 0.759 -15.750 1.00 41.59 78 ARG A O 1
ATOM 624 N N . ALA A 1 79 ? -2.360 -0.961 -16.072 1.00 49.12 79 ALA A N 1
ATOM 625 C CA . ALA A 1 79 ? -1.870 -0.942 -14.707 1.00 49.12 79 ALA A CA 1
ATOM 626 C C . ALA A 1 79 ? -0.879 0.215 -14.493 1.00 49.12 79 ALA A C 1
ATOM 628 O O . ALA A 1 79 ? 0.162 0.273 -15.144 1.00 49.12 79 ALA A O 1
ATOM 629 N N . LEU A 1 80 ? -1.220 1.132 -13.581 1.00 55.62 80 LEU A N 1
ATOM 630 C CA . LEU A 1 80 ? -0.345 2.202 -13.076 1.00 55.62 80 LEU A CA 1
ATOM 631 C C . LEU A 1 80 ? 0.191 3.187 -14.137 1.00 55.62 80 LEU A C 1
ATOM 633 O O . LEU A 1 80 ? 1.280 3.727 -13.976 1.00 55.62 80 LEU A O 1
ATOM 637 N N . ASP A 1 81 ? -0.553 3.427 -15.222 1.00 55.88 81 ASP A N 1
ATOM 638 C CA . ASP A 1 81 ? -0.127 4.285 -16.346 1.00 55.88 81 ASP A CA 1
ATOM 639 C C . ASP A 1 81 ? 1.219 3.856 -16.975 1.00 55.88 81 ASP A C 1
ATOM 641 O O . ASP A 1 81 ? 1.965 4.675 -17.510 1.00 55.88 81 ASP A O 1
ATOM 645 N N . GLY A 1 82 ? 1.545 2.557 -16.904 1.00 55.16 82 GLY A N 1
ATOM 646 C CA . GLY A 1 82 ? 2.815 2.011 -17.398 1.00 55.16 82 GLY A CA 1
ATOM 647 C C . GLY A 1 82 ? 4.013 2.305 -16.490 1.00 55.16 82 GLY A C 1
ATOM 648 O O . GLY A 1 82 ? 5.154 2.089 -16.893 1.00 55.16 82 GLY A O 1
ATOM 649 N N . PHE A 1 83 ? 3.780 2.800 -15.274 1.00 57.47 83 PHE A N 1
ATOM 650 C CA . PHE A 1 83 ? 4.825 3.082 -14.302 1.00 57.47 83 PHE A CA 1
ATOM 651 C C . PHE A 1 83 ? 4.967 1.924 -13.309 1.00 57.47 83 PHE A C 1
ATOM 653 O O . PHE A 1 83 ? 4.035 1.595 -12.579 1.00 57.47 83 PHE A O 1
ATOM 660 N N . VAL A 1 84 ? 6.155 1.320 -13.267 1.00 61.78 84 VAL A N 1
ATOM 661 C CA . VAL A 1 84 ? 6.511 0.271 -12.305 1.00 61.78 84 VAL A CA 1
ATOM 662 C C . VAL A 1 84 ? 7.735 0.732 -11.526 1.00 61.78 84 VAL A C 1
ATOM 664 O O . VAL A 1 84 ? 8.753 1.096 -12.116 1.00 61.78 84 VAL A O 1
ATOM 667 N N . VAL A 1 85 ? 7.642 0.717 -10.197 1.00 66.25 85 VAL A N 1
ATOM 668 C CA . VAL A 1 85 ? 8.795 0.907 -9.311 1.00 66.25 85 VAL A CA 1
ATOM 669 C C . VAL A 1 85 ? 9.367 -0.475 -9.008 1.00 66.25 85 VAL A C 1
ATOM 671 O O . VAL A 1 85 ? 8.649 -1.284 -8.426 1.00 66.25 85 VAL A O 1
ATOM 674 N N . PRO A 1 86 ? 10.624 -0.781 -9.379 1.00 68.06 86 PRO A N 1
ATOM 675 C CA . PRO A 1 86 ? 11.219 -2.063 -9.029 1.00 68.06 86 PRO A CA 1
ATOM 676 C C . PRO A 1 86 ? 11.282 -2.237 -7.504 1.00 68.06 86 PRO A C 1
ATOM 678 O O . PRO A 1 86 ? 11.533 -1.245 -6.801 1.00 68.06 86 PRO A O 1
ATOM 681 N N . PRO A 1 87 ? 11.137 -3.472 -6.989 1.00 70.00 87 PRO A N 1
ATOM 682 C CA . PRO A 1 87 ? 11.238 -3.746 -5.562 1.00 70.00 87 PRO A CA 1
ATOM 683 C C . PRO A 1 87 ? 12.563 -3.246 -4.990 1.00 70.00 87 PRO A C 1
ATOM 685 O O . PRO A 1 87 ? 13.596 -3.232 -5.674 1.00 70.00 87 PRO A O 1
ATOM 688 N N . ARG A 1 88 ? 12.573 -2.862 -3.712 1.00 72.81 88 ARG A N 1
ATOM 689 C CA . ARG A 1 88 ? 13.760 -2.264 -3.086 1.00 72.81 88 ARG A CA 1
ATOM 690 C C . ARG A 1 88 ? 15.006 -3.144 -3.167 1.00 72.81 88 ARG A C 1
ATOM 692 O O . ARG A 1 88 ? 16.094 -2.616 -3.383 1.00 72.81 88 ARG A O 1
ATOM 699 N N . TRP A 1 89 ? 14.865 -4.462 -3.038 1.00 73.44 89 TRP A N 1
ATOM 700 C CA . TRP A 1 89 ? 15.989 -5.399 -3.138 1.00 73.44 89 TRP A CA 1
ATOM 701 C C . TRP A 1 89 ? 16.630 -5.399 -4.535 1.00 73.44 89 TRP A C 1
ATOM 703 O O . TRP A 1 89 ? 17.854 -5.438 -4.633 1.00 73.44 89 TRP A O 1
ATOM 713 N N . VAL A 1 90 ? 15.832 -5.246 -5.602 1.00 76.75 90 VAL A N 1
ATOM 714 C CA . VAL A 1 90 ? 16.338 -5.084 -6.975 1.00 76.75 90 VAL A CA 1
ATOM 715 C C . VAL A 1 90 ? 17.129 -3.787 -7.078 1.00 76.75 90 VAL A C 1
ATOM 717 O O . VAL A 1 90 ? 18.264 -3.795 -7.531 1.00 76.75 90 VAL A O 1
ATOM 720 N N . ARG A 1 91 ? 16.571 -2.676 -6.583 1.00 74.88 91 ARG A N 1
ATOM 721 C CA . ARG A 1 91 ? 17.230 -1.357 -6.612 1.00 74.88 91 ARG A CA 1
ATOM 722 C C . ARG A 1 91 ? 18.526 -1.300 -5.799 1.00 74.88 91 ARG A C 1
ATOM 724 O O . ARG A 1 91 ? 19.381 -0.468 -6.073 1.00 74.88 91 ARG A O 1
ATOM 731 N N . MET A 1 92 ? 18.646 -2.126 -4.760 1.00 77.62 92 MET A N 1
ATOM 732 C CA . MET A 1 92 ? 19.862 -2.234 -3.950 1.00 77.62 92 MET A CA 1
ATOM 733 C C . MET A 1 92 ? 20.930 -3.094 -4.622 1.00 77.62 92 MET A C 1
ATOM 735 O O . MET A 1 92 ? 22.111 -2.770 -4.526 1.00 77.62 92 MET A O 1
ATOM 739 N N . ALA A 1 93 ? 20.522 -4.185 -5.271 1.00 79.00 93 ALA A N 1
ATOM 740 C CA . ALA A 1 93 ? 21.429 -5.077 -5.985 1.00 79.00 93 ALA A CA 1
ATOM 741 C C . ALA A 1 93 ? 21.898 -4.485 -7.322 1.00 79.00 93 ALA A C 1
ATOM 743 O O . ALA A 1 93 ? 23.001 -4.774 -7.781 1.00 79.00 93 ALA A O 1
ATOM 744 N N . ASP A 1 94 ? 21.063 -3.655 -7.942 1.00 73.12 94 ASP A N 1
ATOM 745 C CA . ASP A 1 94 ? 21.253 -3.145 -9.287 1.00 73.12 94 ASP A CA 1
ATOM 746 C C . ASP A 1 94 ? 21.198 -1.611 -9.291 1.00 73.12 94 ASP A C 1
ATOM 748 O O . ASP A 1 94 ? 20.144 -0.989 -9.151 1.00 73.12 94 ASP A O 1
ATOM 752 N N . GLY A 1 95 ? 22.382 -1.007 -9.427 1.00 73.06 95 GLY A N 1
ATOM 753 C CA . GLY A 1 95 ? 22.614 0.437 -9.348 1.00 73.06 95 GLY A CA 1
ATOM 754 C C . GLY A 1 95 ? 22.285 1.212 -10.623 1.00 73.06 95 GLY A C 1
ATOM 755 O O . GLY A 1 95 ? 22.784 2.324 -10.798 1.00 73.06 95 GLY A O 1
ATOM 756 N N . ARG A 1 96 ? 21.499 0.640 -11.542 1.00 76.25 96 ARG A N 1
ATOM 757 C CA . ARG A 1 96 ? 21.042 1.355 -12.738 1.00 76.25 96 ARG A CA 1
ATOM 758 C C . ARG A 1 96 ? 20.240 2.600 -12.354 1.00 76.25 96 ARG A C 1
ATOM 760 O O . ARG A 1 96 ? 19.286 2.533 -11.583 1.00 76.25 96 ARG A O 1
ATOM 767 N N . GLU A 1 97 ? 20.603 3.733 -12.954 1.00 65.75 97 GLU A N 1
ATOM 768 C CA . GLU A 1 97 ? 19.949 5.030 -12.726 1.00 65.75 97 GLU A CA 1
ATOM 769 C C . GLU A 1 97 ? 18.498 5.047 -13.238 1.00 65.75 97 GLU A C 1
ATOM 771 O O . GLU A 1 97 ? 17.629 5.705 -12.667 1.00 65.75 97 GLU A O 1
ATOM 776 N N . ARG A 1 98 ? 18.215 4.279 -14.298 1.00 60.78 98 ARG A N 1
ATOM 777 C CA . ARG A 1 98 ? 16.884 4.150 -14.890 1.00 60.78 98 ARG A CA 1
ATOM 778 C C . ARG A 1 98 ? 16.606 2.714 -15.312 1.00 60.78 98 ARG A C 1
ATOM 780 O O . ARG A 1 98 ? 17.480 2.022 -15.830 1.00 60.78 98 ARG A O 1
ATOM 787 N N . TRP A 1 99 ? 15.353 2.313 -15.139 1.00 65.81 99 TRP A N 1
ATOM 788 C CA . TRP A 1 99 ? 14.817 1.054 -15.635 1.00 65.81 99 TRP A CA 1
ATOM 789 C C . TRP A 1 99 ? 13.950 1.333 -16.855 1.00 65.81 99 TRP A C 1
ATOM 791 O O . TRP A 1 99 ? 13.051 2.175 -16.803 1.00 65.81 99 TRP A O 1
ATOM 801 N N . GLU A 1 100 ? 14.242 0.656 -17.963 1.00 63.47 100 GLU A N 1
ATOM 802 C CA . GLU A 1 100 ? 13.337 0.660 -19.106 1.00 63.47 100 GLU A CA 1
ATOM 803 C C . GLU A 1 100 ? 12.095 -0.150 -18.748 1.00 63.47 100 GLU A C 1
ATOM 805 O O . GLU A 1 100 ? 12.192 -1.290 -18.283 1.00 63.47 100 GLU A O 1
ATOM 810 N N . VAL A 1 101 ? 10.925 0.459 -18.942 1.00 62.38 101 VAL A N 1
ATOM 811 C CA . VAL A 1 101 ? 9.648 -0.228 -18.767 1.00 62.38 101 VAL A CA 1
ATOM 812 C C . VAL A 1 101 ? 9.569 -1.305 -19.838 1.00 62.38 101 VAL A C 1
ATOM 814 O O . VAL A 1 101 ? 9.530 -1.004 -21.031 1.00 62.38 101 VAL A O 1
ATOM 817 N N . LYS A 1 102 ? 9.566 -2.565 -19.409 1.00 61.12 102 LYS A N 1
ATOM 818 C CA . LYS A 1 102 ? 9.337 -3.692 -20.307 1.00 61.12 102 LYS A CA 1
ATOM 819 C C . LYS A 1 102 ? 7.838 -3.866 -20.504 1.00 61.12 102 LYS A C 1
ATOM 821 O O . LYS A 1 102 ? 7.068 -3.772 -19.553 1.00 61.12 102 LYS A O 1
ATOM 826 N N . THR A 1 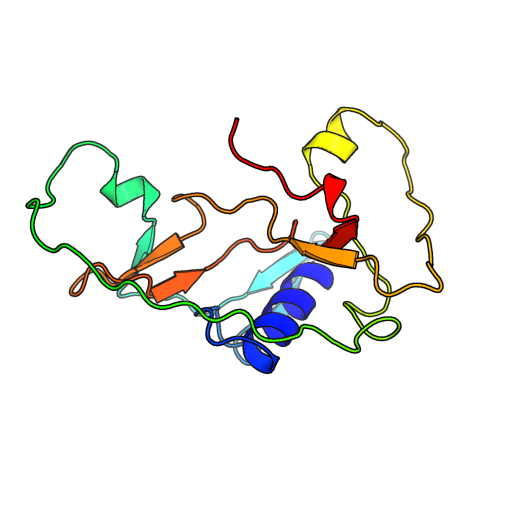103 ? 7.446 -4.119 -21.743 1.00 58.78 103 THR A N 1
ATOM 827 C CA . THR A 1 103 ? 6.090 -4.553 -22.083 1.00 58.78 103 THR A CA 1
ATOM 828 C C . THR A 1 103 ? 6.169 -6.024 -22.468 1.00 58.78 103 THR A C 1
ATOM 830 O O . THR A 1 103 ? 7.112 -6.425 -23.148 1.00 58.78 103 THR A O 1
ATOM 833 N N . GLY A 1 104 ? 5.239 -6.827 -21.963 1.00 58.38 104 GLY A N 1
ATOM 834 C CA . GLY A 1 104 ? 5.042 -8.213 -22.384 1.00 58.38 104 GLY A CA 1
ATOM 835 C C . GLY A 1 104 ? 3.739 -8.320 -23.169 1.00 58.38 104 GLY A C 1
ATOM 836 O O . GLY A 1 104 ? 2.818 -7.534 -22.937 1.00 58.38 104 GLY A O 1
ATOM 837 N N . GLU A 1 105 ? 3.680 -9.247 -24.123 1.00 56.12 105 GLU A N 1
ATOM 838 C CA . GLU A 1 105 ? 2.452 -9.535 -24.877 1.00 56.12 105 GLU A CA 1
ATOM 839 C C . GLU A 1 105 ? 1.517 -10.501 -24.130 1.00 56.12 105 GLU A C 1
ATOM 841 O O . GLU A 1 105 ? 0.327 -10.545 -24.444 1.00 56.12 105 GLU A O 1
ATOM 846 N N . GLU A 1 106 ? 2.031 -11.218 -23.127 1.00 56.34 106 GLU A N 1
ATOM 847 C CA . GLU A 1 106 ? 1.313 -12.251 -22.376 1.00 56.34 106 GLU A CA 1
ATOM 848 C C . GLU A 1 106 ? 0.864 -11.772 -20.980 1.00 56.34 106 GLU A C 1
ATOM 850 O O . GLU A 1 106 ? 1.470 -10.878 -20.379 1.00 56.34 106 GLU A O 1
ATOM 855 N N . ASP A 1 107 ? -0.211 -12.379 -20.459 1.00 58.28 107 ASP A N 1
ATOM 856 C CA . ASP A 1 107 ? -0.770 -12.159 -19.113 1.00 58.28 107 ASP A CA 1
ATOM 857 C C . ASP A 1 107 ? 0.119 -12.804 -18.012 1.00 58.28 107 ASP A C 1
ATOM 859 O O . ASP A 1 107 ? -0.361 -13.464 -17.098 1.00 58.28 107 ASP A O 1
ATOM 863 N N . GLU A 1 108 ? 1.441 -12.625 -18.093 1.00 70.50 108 GLU A N 1
ATOM 864 C CA . GLU A 1 108 ? 2.434 -13.247 -17.193 1.00 70.50 108 GLU A CA 1
ATOM 865 C C . GLU A 1 108 ? 2.700 -12.438 -15.910 1.00 70.50 108 GLU A C 1
ATOM 867 O O . GLU A 1 108 ? 3.521 -12.817 -15.073 1.00 70.50 108 GLU A O 1
ATOM 872 N N . PHE A 1 109 ? 2.041 -11.287 -15.747 1.00 74.81 109 PHE A N 1
ATOM 873 C CA . PHE A 1 109 ? 2.280 -10.401 -14.612 1.00 74.81 109 PHE A CA 1
ATOM 874 C C . PHE A 1 109 ? 1.221 -10.567 -13.523 1.00 74.81 109 PHE A C 1
ATOM 876 O O . PHE A 1 109 ? 0.033 -10.333 -13.745 1.00 74.81 109 PHE A O 1
ATOM 883 N N . VAL A 1 110 ? 1.674 -10.845 -12.304 1.00 81.44 110 VAL A N 1
ATOM 884 C CA . VAL A 1 110 ? 0.847 -10.873 -11.095 1.00 81.44 110 VAL A CA 1
ATOM 885 C C . VAL A 1 110 ? 1.014 -9.576 -10.307 1.00 81.44 110 VAL A C 1
ATOM 887 O O . VAL A 1 110 ? 2.079 -8.956 -10.307 1.00 81.44 110 VAL A O 1
ATOM 890 N N . PHE A 1 111 ? -0.045 -9.137 -9.625 1.00 83.50 111 PHE A N 1
ATOM 891 C CA . PHE A 1 111 ? 0.042 -7.982 -8.735 1.00 83.50 111 PHE A CA 1
ATOM 892 C C . PHE A 1 111 ? 0.667 -8.388 -7.394 1.00 83.50 111 PHE A C 1
ATOM 894 O O . PHE A 1 111 ? 0.142 -9.255 -6.696 1.00 83.50 111 PHE A O 1
ATOM 901 N N . VAL A 1 112 ? 1.764 -7.740 -7.005 1.00 86.44 112 VAL A N 1
ATOM 902 C CA . VAL A 1 112 ? 2.532 -8.042 -5.789 1.00 86.44 112 VAL A CA 1
ATOM 903 C C . VAL A 1 112 ? 2.669 -6.776 -4.945 1.00 86.44 112 VAL A C 1
ATOM 905 O O . VAL A 1 112 ? 2.954 -5.713 -5.485 1.00 86.44 112 VAL A O 1
ATOM 908 N N . LEU A 1 113 ? 2.489 -6.873 -3.619 1.00 84.19 113 LEU A N 1
ATOM 909 C CA . LEU A 1 113 ? 2.668 -5.748 -2.679 1.00 84.19 113 LEU A CA 1
ATOM 910 C C . LEU A 1 113 ? 4.136 -5.518 -2.265 1.00 84.19 113 LEU A C 1
ATOM 912 O O . LEU A 1 113 ? 4.482 -4.410 -1.866 1.00 84.19 113 LEU A O 1
ATOM 916 N N . HIS A 1 114 ? 4.971 -6.562 -2.344 1.00 81.81 114 HIS A N 1
ATOM 917 C CA . HIS A 1 114 ? 6.401 -6.667 -1.985 1.00 81.81 114 HIS A CA 1
ATOM 918 C C . HIS A 1 114 ? 6.821 -6.309 -0.555 1.00 81.81 114 HIS A C 1
ATOM 920 O O . HIS A 1 114 ? 7.789 -6.876 -0.061 1.00 81.81 114 HIS A O 1
ATOM 926 N N . ASN A 1 115 ? 6.108 -5.420 0.126 1.00 82.06 115 ASN A N 1
ATOM 927 C CA . ASN A 1 115 ? 6.440 -4.956 1.465 1.00 82.06 115 ASN A CA 1
ATOM 928 C C . ASN A 1 115 ? 5.249 -5.174 2.406 1.00 82.06 115 ASN A C 1
ATOM 930 O O . ASN A 1 115 ? 4.725 -4.238 3.006 1.00 82.06 115 ASN A O 1
ATOM 934 N N . LEU A 1 116 ? 4.746 -6.406 2.484 1.00 85.19 116 LEU A N 1
ATOM 935 C CA . LEU A 1 116 ? 3.652 -6.731 3.395 1.00 85.19 116 LEU A CA 1
ATOM 936 C C . LEU A 1 116 ? 4.227 -7.169 4.745 1.00 85.19 116 LEU A C 1
ATOM 938 O O . LEU A 1 116 ? 4.638 -8.311 4.915 1.00 85.19 116 LEU A O 1
ATOM 942 N N . GLY A 1 117 ? 4.238 -6.247 5.704 1.00 85.12 117 GLY A N 1
ATOM 943 C CA . GLY A 1 117 ? 4.718 -6.489 7.062 1.00 85.12 117 GLY A CA 1
ATOM 944 C C . GLY A 1 117 ? 3.852 -5.795 8.120 1.00 85.12 117 GLY A C 1
ATOM 945 O O . GLY A 1 117 ? 3.072 -4.892 7.793 1.00 85.12 117 GLY A O 1
ATOM 946 N N . PRO A 1 118 ? 3.967 -6.174 9.408 1.00 84.56 118 PRO A N 1
ATOM 947 C CA . PRO A 1 118 ? 3.203 -5.561 10.500 1.00 84.56 118 PRO A CA 1
ATOM 948 C C . PRO A 1 118 ? 3.374 -4.036 10.627 1.00 84.56 118 PRO A C 1
ATOM 950 O O . PRO A 1 118 ? 2.541 -3.342 11.207 1.00 84.56 118 PRO A O 1
ATOM 953 N N . GLU A 1 119 ? 4.469 -3.483 10.124 1.00 88.00 119 GLU A N 1
ATOM 954 C CA . GLU A 1 119 ? 4.750 -2.049 10.069 1.00 88.00 119 GLU A CA 1
ATOM 955 C C . GLU A 1 119 ? 3.835 -1.277 9.109 1.00 88.00 119 GLU A C 1
ATOM 957 O O . GLU A 1 119 ? 3.601 -0.078 9.321 1.00 88.00 119 GLU A O 1
ATOM 962 N N . ASN A 1 120 ? 3.290 -1.984 8.117 1.00 91.50 120 ASN A N 1
ATOM 963 C CA . ASN A 1 120 ? 2.447 -1.461 7.047 1.00 91.50 120 ASN A CA 1
ATOM 964 C C . ASN A 1 120 ? 0.960 -1.787 7.261 1.00 91.50 120 ASN A C 1
ATOM 966 O O . ASN A 1 120 ? 0.113 -1.358 6.483 1.00 91.50 120 ASN A O 1
ATOM 970 N N . LEU A 1 121 ? 0.623 -2.490 8.346 1.00 92.56 121 LEU A N 1
ATOM 971 C CA . LEU A 1 121 ? -0.753 -2.759 8.757 1.00 92.56 121 LEU A CA 1
ATOM 972 C C . LEU A 1 121 ? -1.149 -1.859 9.927 1.00 92.56 121 LEU A C 1
ATOM 974 O O . LEU A 1 121 ? -0.466 -1.805 10.953 1.00 92.56 121 LEU A O 1
ATOM 978 N N . LEU A 1 122 ? -2.284 -1.180 9.797 1.00 92.69 122 LEU A N 1
ATOM 979 C CA . LEU A 1 122 ? -2.957 -0.485 10.886 1.00 92.69 122 LEU A CA 1
ATOM 980 C C . LEU A 1 122 ? -4.097 -1.360 11.403 1.00 92.69 122 LEU A C 1
ATOM 982 O O . LEU A 1 122 ? -4.963 -1.778 10.638 1.00 92.69 122 LEU A O 1
ATOM 986 N N . LEU A 1 123 ? -4.108 -1.626 12.705 1.00 92.31 123 LEU A N 1
ATOM 987 C CA . LEU A 1 123 ? -5.157 -2.370 13.394 1.00 92.31 123 LEU A CA 1
ATOM 988 C C . LEU A 1 123 ? -6.127 -1.406 14.061 1.00 92.31 123 LEU A C 1
ATOM 990 O O . LEU A 1 123 ? -5.706 -0.412 14.657 1.00 92.31 123 LEU A O 1
ATOM 994 N N . ASN A 1 124 ? -7.415 -1.725 14.027 1.00 91.38 124 ASN A N 1
ATOM 995 C CA . ASN A 1 124 ? -8.398 -1.058 14.867 1.00 91.38 124 ASN A CA 1
ATOM 996 C C . ASN A 1 124 ? -8.105 -1.388 16.341 1.00 91.38 124 ASN A C 1
ATOM 998 O O . ASN A 1 124 ? -7.995 -2.553 16.720 1.00 91.38 124 ASN A O 1
ATOM 1002 N N . ARG A 1 125 ? -8.000 -0.365 17.192 1.00 86.69 125 ARG A N 1
ATOM 1003 C CA . ARG A 1 125 ? -7.620 -0.532 18.605 1.00 86.69 125 ARG A CA 1
ATOM 1004 C C . ARG A 1 125 ? -8.657 -1.270 19.457 1.00 86.69 125 ARG A C 1
ATOM 1006 O O . ARG A 1 125 ? -8.310 -1.731 20.537 1.00 86.69 125 ARG A O 1
ATOM 1013 N N . GLN A 1 126 ? -9.912 -1.329 19.016 1.00 86.38 126 GLN A N 1
ATOM 1014 C CA . GLN A 1 126 ? -11.010 -1.979 19.735 1.00 86.38 126 GLN A CA 1
ATOM 1015 C C . GLN A 1 126 ? -11.220 -3.418 19.264 1.00 86.38 126 GLN A C 1
ATOM 1017 O O . GLN A 1 126 ? -11.407 -4.303 20.091 1.00 86.38 126 GLN A O 1
ATOM 1022 N N . THR A 1 127 ? -11.187 -3.655 17.949 1.00 88.06 127 THR A N 1
ATOM 1023 C CA . THR A 1 127 ? -11.491 -4.976 17.371 1.00 88.06 127 THR A CA 1
ATOM 1024 C C . THR A 1 127 ? -10.252 -5.813 17.069 1.00 88.06 127 THR A C 1
ATOM 1026 O O . THR A 1 127 ? -10.383 -7.005 16.814 1.00 88.06 127 THR A O 1
ATOM 1029 N N . LEU A 1 128 ? -9.062 -5.199 17.059 1.00 86.31 128 LEU A N 1
ATOM 1030 C CA . LEU A 1 128 ? -7.790 -5.793 16.623 1.00 86.31 128 LEU A CA 1
ATOM 1031 C C . LEU A 1 128 ? -7.798 -6.329 15.182 1.00 86.31 128 LEU A C 1
ATOM 1033 O O . LEU A 1 128 ? -6.858 -6.999 14.762 1.00 86.31 128 LEU A O 1
ATOM 1037 N N . GLN A 1 129 ? -8.825 -5.997 14.400 1.00 90.88 129 GLN A N 1
ATOM 1038 C CA . GLN A 1 129 ? -8.885 -6.320 12.981 1.00 90.88 129 GLN A CA 1
ATOM 1039 C C . GLN A 1 129 ? -8.037 -5.337 12.173 1.00 90.88 129 GLN A C 1
ATOM 1041 O O . GLN A 1 129 ? -7.858 -4.180 12.571 1.00 90.88 129 GLN A O 1
ATOM 1046 N N . VAL A 1 130 ? -7.537 -5.793 11.021 1.00 91.56 130 VAL A N 1
ATOM 1047 C CA . VAL A 1 130 ? -6.849 -4.931 10.056 1.00 91.56 130 VAL A CA 1
ATOM 1048 C C . VAL A 1 130 ? -7.823 -3.854 9.593 1.00 91.56 130 VAL A C 1
ATOM 1050 O O . VAL A 1 130 ? -8.840 -4.144 8.974 1.00 91.56 130 VAL A O 1
ATOM 1053 N N . ALA A 1 131 ? -7.509 -2.610 9.935 1.00 93.19 131 ALA A N 1
ATOM 1054 C CA . ALA A 1 131 ? -8.298 -1.448 9.572 1.00 93.19 131 ALA A CA 1
ATOM 1055 C C . ALA A 1 131 ? -7.844 -0.859 8.240 1.00 93.19 131 ALA A C 1
ATOM 1057 O O . ALA A 1 131 ? -8.692 -0.398 7.490 1.00 93.19 131 ALA A O 1
ATOM 1058 N N . VAL A 1 132 ? -6.529 -0.825 7.982 1.00 93.94 132 VAL A N 1
ATOM 1059 C CA . VAL A 1 132 ? -5.938 -0.213 6.783 1.00 93.94 132 VAL A CA 1
ATOM 1060 C C . VAL A 1 132 ? -4.554 -0.818 6.491 1.00 93.94 132 VAL A C 1
ATOM 1062 O O . VAL A 1 132 ? -3.728 -0.939 7.396 1.00 93.94 132 VAL A O 1
ATOM 1065 N N . LEU A 1 133 ? -4.278 -1.131 5.226 1.00 94.06 133 LEU A N 1
ATOM 1066 C CA . LEU A 1 133 ? -2.954 -1.358 4.646 1.00 94.06 133 LEU A CA 1
ATOM 1067 C C . LEU A 1 133 ? -2.395 -0.029 4.119 1.00 94.06 133 LEU A C 1
ATOM 1069 O O . LEU A 1 133 ? -3.050 0.664 3.340 1.00 94.06 133 LEU A O 1
ATOM 1073 N N . VAL A 1 134 ? -1.178 0.321 4.525 1.00 92.62 134 VAL A N 1
ATOM 1074 C CA . VAL A 1 134 ? -0.470 1.541 4.103 1.00 92.62 134 VAL A CA 1
ATOM 1075 C C . VAL A 1 134 ? 0.877 1.201 3.468 1.00 92.62 134 VAL A C 1
ATOM 1077 O O . VAL A 1 134 ? 1.313 0.055 3.526 1.00 92.62 134 VAL A O 1
ATOM 1080 N N . ASN A 1 135 ? 1.566 2.209 2.922 1.00 89.56 135 ASN A N 1
ATOM 1081 C CA . ASN A 1 135 ? 2.937 2.089 2.417 1.00 89.56 135 ASN A CA 1
ATOM 1082 C C . ASN A 1 135 ? 3.064 1.077 1.259 1.00 89.56 135 ASN A C 1
ATOM 1084 O O . ASN A 1 135 ? 3.909 0.184 1.256 1.00 89.56 135 ASN A O 1
ATOM 1088 N N . VAL A 1 136 ? 2.186 1.227 0.265 1.00 90.56 136 VAL A N 1
ATOM 1089 C CA . VAL A 1 136 ? 2.065 0.340 -0.908 1.00 90.56 136 VAL A CA 1
ATOM 1090 C C . VAL A 1 136 ? 2.942 0.787 -2.087 1.00 90.56 136 VAL A C 1
ATOM 1092 O O . VAL A 1 136 ? 2.689 0.447 -3.239 1.00 90.56 136 VAL A O 1
ATOM 1095 N N . GLU A 1 137 ? 3.972 1.588 -1.821 1.00 87.19 137 GLU A N 1
ATOM 1096 C CA . GLU A 1 137 ? 4.811 2.214 -2.848 1.00 87.19 137 GLU A CA 1
ATOM 1097 C C . GLU A 1 137 ? 5.681 1.225 -3.637 1.00 87.19 137 GLU A C 1
ATOM 1099 O O . GLU A 1 137 ? 6.106 1.537 -4.748 1.00 87.19 137 GLU A O 1
ATOM 1104 N N . GLU A 1 138 ? 5.924 0.036 -3.083 1.00 85.00 138 GLU A N 1
ATOM 1105 C CA . GLU A 1 138 ? 6.644 -1.054 -3.753 1.00 85.00 138 GLU A CA 1
ATOM 1106 C C . GLU A 1 138 ? 5.704 -2.024 -4.482 1.00 85.00 138 GLU A C 1
ATOM 1108 O O . GLU A 1 138 ? 6.165 -2.974 -5.113 1.00 85.00 138 GLU A O 1
ATOM 1113 N N . ALA A 1 139 ? 4.390 -1.792 -4.418 1.00 87.88 139 ALA A N 1
ATOM 1114 C CA . ALA A 1 139 ? 3.426 -2.661 -5.065 1.00 87.88 139 ALA A CA 1
ATOM 1115 C C . ALA A 1 139 ? 3.379 -2.437 -6.579 1.00 87.88 139 ALA A C 1
ATOM 1117 O O . ALA A 1 139 ? 3.589 -1.325 -7.064 1.00 87.88 139 ALA A O 1
ATOM 1118 N N . GLY A 1 140 ? 3.040 -3.466 -7.342 1.00 85.81 140 GLY A N 1
ATOM 1119 C CA . GLY A 1 140 ? 2.999 -3.370 -8.795 1.00 85.81 140 GLY A CA 1
ATOM 1120 C C . GLY A 1 140 ? 2.754 -4.707 -9.465 1.00 85.81 140 GLY A C 1
ATOM 1121 O O . GLY A 1 140 ? 2.519 -5.712 -8.803 1.00 85.81 140 GLY A O 1
ATOM 1122 N N . TYR A 1 141 ? 2.796 -4.697 -10.792 1.00 83.06 141 TYR A N 1
ATOM 1123 C CA . TYR A 1 141 ? 2.694 -5.901 -11.605 1.00 83.06 141 TYR A CA 1
ATOM 1124 C C . TYR A 1 141 ? 4.095 -6.396 -11.938 1.00 83.06 141 TYR A C 1
ATOM 1126 O O . TYR A 1 141 ? 4.894 -5.653 -12.513 1.00 83.06 141 TYR A O 1
ATOM 1134 N N . PHE A 1 142 ? 4.382 -7.637 -11.565 1.00 80.06 142 PHE A N 1
ATOM 1135 C CA . PHE A 1 142 ? 5.686 -8.268 -11.731 1.00 80.06 142 PHE A CA 1
ATOM 1136 C C . PHE A 1 142 ? 5.513 -9.693 -12.259 1.00 80.06 142 PHE A C 1
ATOM 1138 O O . PHE A 1 142 ? 4.443 -10.271 -12.064 1.00 80.06 142 PHE A O 1
ATOM 1145 N N . PRO A 1 143 ? 6.532 -10.262 -12.925 1.00 80.38 143 PRO A N 1
ATOM 1146 C CA . PRO A 1 143 ? 6.531 -11.682 -13.255 1.00 80.38 143 PRO A CA 1
ATOM 1147 C C . PRO A 1 143 ? 6.294 -12.534 -12.003 1.00 80.38 143 PRO A C 1
ATOM 1149 O O . PRO A 1 143 ? 6.727 -12.151 -10.908 1.00 80.38 143 PRO A O 1
ATOM 1152 N N . GLU A 1 144 ? 5.616 -13.671 -12.151 1.00 79.50 144 GLU A N 1
ATOM 1153 C CA . GLU A 1 144 ? 5.252 -14.553 -11.031 1.00 79.50 144 GLU A CA 1
ATOM 1154 C C . GLU A 1 144 ? 6.466 -14.953 -10.175 1.00 79.50 144 GLU A C 1
ATOM 1156 O O . GLU A 1 144 ? 6.371 -15.033 -8.950 1.00 79.50 144 GLU A O 1
ATOM 1161 N N . GLU A 1 145 ? 7.646 -15.107 -10.779 1.00 76.25 145 GLU A N 1
ATOM 1162 C CA . GLU A 1 145 ? 8.882 -15.483 -10.084 1.00 76.25 145 GLU A CA 1
ATOM 1163 C C . GLU A 1 145 ? 9.376 -14.412 -9.102 1.00 76.25 145 GLU A C 1
ATOM 1165 O O . GLU A 1 145 ? 10.211 -14.695 -8.241 1.00 76.25 145 GLU A O 1
ATOM 1170 N N . MET A 1 146 ? 8.883 -13.175 -9.218 1.00 73.75 146 MET A N 1
ATOM 1171 C CA . MET A 1 146 ? 9.186 -12.095 -8.279 1.00 73.75 146 MET A CA 1
ATOM 1172 C C . MET A 1 146 ? 8.268 -12.089 -7.057 1.00 73.75 146 MET A C 1
ATOM 1174 O O . MET A 1 146 ? 8.536 -11.349 -6.107 1.00 73.75 146 MET A O 1
ATOM 1178 N N . GLN A 1 147 ? 7.217 -12.910 -7.028 1.00 72.19 147 GLN A N 1
ATOM 1179 C CA . GLN A 1 147 ? 6.459 -13.133 -5.808 1.00 72.19 147 GLN A CA 1
ATOM 1180 C C . GLN A 1 147 ? 7.401 -13.784 -4.786 1.00 72.19 147 GLN A C 1
ATOM 1182 O O . GLN A 1 147 ? 7.776 -14.947 -4.926 1.00 72.19 147 GLN A O 1
ATOM 1187 N N . GLN A 1 148 ? 7.833 -13.030 -3.767 1.00 63.75 148 GLN A N 1
ATOM 1188 C CA . GLN A 1 148 ? 8.601 -13.610 -2.665 1.00 63.75 148 GLN A CA 1
ATOM 1189 C C . GLN A 1 148 ? 7.713 -14.658 -1.988 1.00 63.75 148 GLN A C 1
ATOM 1191 O O . GLN A 1 148 ? 6.746 -14.319 -1.311 1.00 63.75 148 GLN A O 1
ATOM 1196 N N . ARG A 1 149 ? 8.010 -15.933 -2.242 1.00 52.78 149 ARG A N 1
ATOM 1197 C CA . ARG A 1 149 ? 7.436 -17.067 -1.523 1.00 52.78 149 ARG A CA 1
ATOM 1198 C C . ARG A 1 149 ? 8.294 -17.252 -0.279 1.00 52.78 149 ARG A C 1
ATOM 1200 O O . ARG A 1 149 ? 9.511 -17.367 -0.411 1.00 52.78 149 ARG A O 1
ATOM 1207 N N . ASP A 1 150 ? 7.678 -17.218 0.899 1.00 42.94 150 ASP A N 1
ATOM 1208 C CA . ASP A 1 150 ? 8.371 -17.530 2.149 1.00 42.94 150 ASP A CA 1
ATOM 1209 C C . ASP A 1 150 ? 9.072 -18.895 1.999 1.00 42.94 150 ASP A C 1
ATOM 1211 O O . ASP A 1 150 ? 8.423 -19.895 1.677 1.00 42.94 150 ASP A O 1
ATOM 1215 N N . VAL A 1 151 ? 10.401 -18.908 2.163 1.00 34.41 151 VAL A N 1
ATOM 1216 C CA . VAL A 1 151 ? 11.240 -20.118 2.258 1.00 34.41 151 VAL A CA 1
ATOM 1217 C C . VAL A 1 151 ? 11.454 -20.447 3.726 1.00 34.41 151 VAL A C 1
ATOM 1219 O O . VAL A 1 151 ? 11.803 -19.510 4.481 1.00 34.41 151 VAL A O 1
#

Sequence (151 aa):
MVHEVNVYRLLTKYTDIPVPDPKSISSDFDAAGRAYIRIERMETTVRASAALKRCWMPLEHRSSSTDADGPCDRFGRRALDGFVVPPRWVRMADGRERWEVKTGEEDEFVFVLHNLGPENLLLNRQTLQVAVLVNVEEAGYFPEEMQQRDV